Protein AF-A0A435FQH7-F1 (afdb_monomer_lite)

pL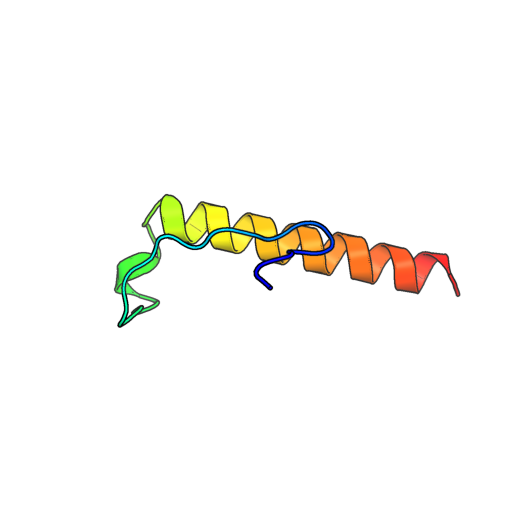DDT: mean 84.19, std 13.52, range [48.06, 95.25]

Foldseek 3Di:
DPDDDDDDDDQPDDPPDDCVVCVPPPSVVVSVVVVVVVVVVVVVVVVVVD

Sequence (50 aa):
PAATIGEVLAVPLARPRRRVELSSDRTFLRCREAVLKFLYERHRFVEAAE

Secondary structure (DSSP, 8-state):
-----S-PPP--PPSS--TTTTTT-HHHHHHHHHHHHHHHHHHHHHHTT-

Radius of gyration: 14.38 Å; chains: 1; bounding box: 34×23×33 Å

Structure (mmCIF, N/CA/C/O backbone):
data_AF-A0A435FQH7-F1
#
_entry.id   AF-A0A435FQH7-F1
#
loop_
_atom_site.group_PDB
_atom_site.id
_atom_site.type_symbol
_atom_site.label_atom_id
_atom_site.label_alt_id
_atom_site.label_comp_id
_a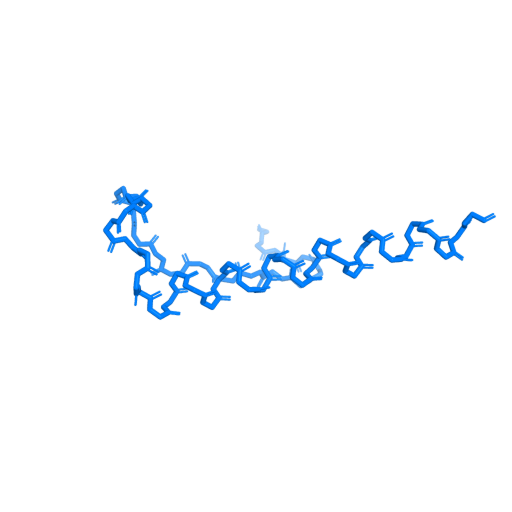tom_site.label_asym_id
_atom_site.label_entity_id
_atom_site.label_seq_id
_atom_site.pdbx_PDB_ins_code
_atom_site.Cartn_x
_atom_site.Cartn_y
_atom_site.Cartn_z
_atom_site.occupancy
_atom_site.B_iso_or_equiv
_atom_site.auth_seq_id
_atom_site.auth_comp_id
_atom_site.auth_asym_id
_atom_site.auth_atom_id
_atom_site.pdbx_PDB_model_num
ATOM 1 N N . PRO A 1 1 ? -10.937 -11.413 -19.451 1.00 48.38 1 PRO A N 1
ATOM 2 C CA . PRO A 1 1 ? -9.564 -10.858 -19.397 1.00 48.38 1 PRO A CA 1
ATOM 3 C C . PRO A 1 1 ? -9.255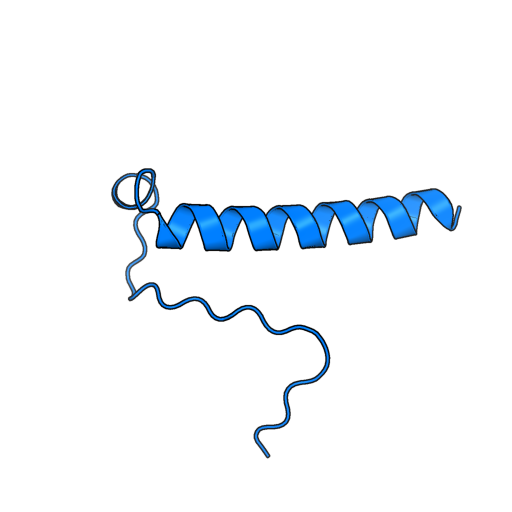 -10.274 -18.005 1.00 48.38 1 PRO A C 1
ATOM 5 O O . PRO A 1 1 ? -9.790 -9.233 -17.648 1.00 48.38 1 PRO A O 1
ATOM 8 N N . ALA A 1 2 ? -8.442 -10.975 -17.211 1.00 73.62 2 ALA A N 1
ATOM 9 C CA . ALA A 1 2 ? -8.010 -10.555 -15.868 1.00 73.62 2 ALA A CA 1
ATOM 10 C C . ALA A 1 2 ? -6.473 -10.553 -15.760 1.00 73.62 2 ALA A C 1
ATOM 12 O O . ALA A 1 2 ? -5.909 -10.920 -14.734 1.00 73.62 2 ALA A O 1
ATOM 13 N N . ALA A 1 3 ? -5.787 -10.221 -16.858 1.00 78.94 3 ALA A N 1
ATOM 14 C CA . ALA A 1 3 ? -4.333 -10.206 -16.885 1.00 78.94 3 ALA A CA 1
ATOM 15 C C . ALA A 1 3 ? -3.811 -8.966 -16.149 1.00 78.94 3 ALA A C 1
ATOM 17 O O . ALA A 1 3 ? -4.173 -7.837 -16.480 1.00 78.94 3 ALA A O 1
ATOM 18 N N . THR A 1 4 ? -2.951 -9.190 -15.164 1.00 78.94 4 THR A N 1
ATOM 19 C CA . THR A 1 4 ? -2.151 -8.156 -14.507 1.00 78.94 4 THR A CA 1
ATOM 20 C C . THR A 1 4 ? -0.779 -8.087 -15.172 1.00 78.94 4 THR A C 1
ATOM 22 O O . THR A 1 4 ? -0.151 -9.122 -15.380 1.00 78.94 4 THR A O 1
ATOM 25 N N . ILE A 1 5 ? -0.310 -6.883 -15.501 1.00 80.75 5 ILE A N 1
ATOM 26 C CA . ILE A 1 5 ? 1.021 -6.643 -16.077 1.00 80.75 5 ILE A CA 1
ATOM 27 C C . ILE A 1 5 ? 1.879 -5.936 -15.025 1.00 80.75 5 ILE A C 1
ATOM 29 O O . ILE A 1 5 ? 1.426 -4.969 -14.415 1.00 80.75 5 ILE A O 1
ATOM 33 N N . GLY A 1 6 ? 3.119 -6.393 -14.845 1.00 83.81 6 GLY A N 1
ATOM 34 C CA . GLY A 1 6 ? 4.053 -5.828 -13.870 1.00 83.81 6 GLY A CA 1
ATOM 35 C C . GLY A 1 6 ? 3.756 -6.242 -12.427 1.00 83.81 6 GLY A C 1
ATOM 36 O O . GLY A 1 6 ? 3.051 -7.218 -12.170 1.00 83.81 6 GLY A O 1
ATOM 37 N N . GLU A 1 7 ? 4.329 -5.505 -11.476 1.00 84.50 7 GLU A N 1
ATOM 38 C CA . GLU A 1 7 ? 4.174 -5.776 -10.047 1.00 84.50 7 GLU A CA 1
ATOM 39 C C . GLU A 1 7 ? 2.909 -5.088 -9.506 1.00 84.50 7 GLU A C 1
ATOM 41 O O . GLU A 1 7 ? 2.820 -3.861 -9.446 1.00 84.50 7 GLU A O 1
ATOM 46 N N . VAL A 1 8 ? 1.898 -5.883 -9.135 1.00 89.38 8 VAL A N 1
ATOM 47 C CA . VAL A 1 8 ? 0.618 -5.383 -8.609 1.00 89.38 8 VAL A CA 1
ATOM 48 C C . VAL A 1 8 ? 0.571 -5.557 -7.093 1.00 89.38 8 VAL A C 1
ATOM 50 O O . VAL A 1 8 ? 0.551 -6.676 -6.582 1.00 89.38 8 VAL A O 1
ATOM 53 N N . LEU A 1 9 ? 0.498 -4.444 -6.361 1.00 91.69 9 LEU A N 1
ATOM 54 C CA . LEU A 1 9 ? 0.391 -4.454 -4.902 1.00 91.69 9 LEU A CA 1
ATOM 55 C C . LEU A 1 9 ? -1.051 -4.739 -4.452 1.00 91.69 9 LEU A C 1
ATOM 57 O O . LEU A 1 9 ? -1.957 -3.930 -4.665 1.00 91.69 9 LEU A O 1
ATOM 61 N N . ALA A 1 10 ? -1.261 -5.861 -3.763 1.00 92.44 10 ALA A N 1
ATOM 62 C CA . ALA A 1 10 ? -2.532 -6.164 -3.110 1.00 92.44 10 ALA A CA 1
ATOM 63 C C . ALA A 1 10 ? -2.731 -5.288 -1.861 1.00 92.44 10 ALA A C 1
ATOM 65 O O . ALA A 1 10 ? -1.865 -5.227 -0.990 1.00 92.44 10 ALA A O 1
ATOM 66 N N . VAL A 1 11 ? -3.897 -4.642 -1.745 1.00 92.81 11 VAL A N 1
ATOM 67 C CA . VAL A 1 11 ? -4.227 -3.758 -0.612 1.00 92.81 11 VAL A CA 1
ATOM 68 C C . VAL A 1 11 ? -5.483 -4.268 0.104 1.00 92.81 11 VAL A C 1
ATOM 70 O O . VAL A 1 11 ? -6.587 -3.802 -0.204 1.00 92.81 11 VAL A O 1
ATOM 73 N N . PRO A 1 12 ? -5.348 -5.194 1.076 1.00 94.19 12 PRO A N 1
ATOM 74 C CA . PRO A 1 12 ? -6.470 -5.839 1.764 1.00 94.19 12 PRO A CA 1
ATOM 75 C C . PRO A 1 12 ? -7.074 -4.957 2.874 1.00 94.19 12 PRO A C 1
ATOM 77 O O . PRO A 1 12 ? -7.465 -5.434 3.932 1.00 94.19 12 PRO A O 1
ATOM 80 N N . LEU A 1 13 ? -7.143 -3.644 2.645 1.00 91.81 13 LEU A N 1
ATOM 81 C CA . LEU A 1 13 ? -7.770 -2.691 3.558 1.00 91.81 13 LEU A CA 1
ATOM 82 C C . LEU A 1 13 ? -9.196 -2.405 3.087 1.00 91.81 13 LEU A C 1
ATOM 84 O O . LEU A 1 13 ? -9.387 -1.840 1.999 1.00 91.81 13 LEU A O 1
ATOM 88 N N . ALA A 1 14 ? -10.183 -2.754 3.910 1.00 92.12 14 ALA A N 1
ATOM 89 C CA . ALA A 1 14 ? -11.588 -2.463 3.645 1.00 92.12 14 ALA A CA 1
ATOM 90 C C . ALA A 1 14 ? -11.840 -0.946 3.549 1.00 92.12 14 ALA A C 1
ATOM 92 O O . ALA A 1 14 ? -11.102 -0.131 4.107 1.00 92.12 14 ALA A O 1
ATOM 93 N N . ARG A 1 15 ? -12.871 -0.549 2.796 1.00 91.06 15 ARG A N 1
ATOM 94 C CA . ARG A 1 15 ? -13.334 0.846 2.748 1.00 91.06 15 ARG A CA 1
ATOM 95 C C . ARG A 1 15 ? -14.451 1.043 3.787 1.00 91.06 15 ARG A C 1
ATOM 97 O O . ARG A 1 15 ? -15.252 0.125 3.938 1.00 91.06 15 ARG A O 1
ATOM 104 N N . PRO A 1 16 ? -14.554 2.218 4.439 1.00 91.50 16 PRO A N 1
ATOM 105 C CA . PRO A 1 16 ? -13.738 3.428 4.263 1.00 91.50 16 PRO A CA 1
ATOM 106 C C . PRO A 1 16 ? -12.392 3.385 5.015 1.00 91.50 16 PRO A C 1
ATOM 108 O O . PRO A 1 16 ? -12.320 2.947 6.155 1.00 91.50 16 PRO A O 1
ATOM 111 N N . ARG A 1 17 ? -11.317 3.892 4.390 1.00 92.12 17 ARG A N 1
ATOM 112 C CA . ARG A 1 17 ? -9.959 3.913 4.972 1.00 92.12 17 ARG A CA 1
ATOM 113 C C . ARG A 1 17 ? -9.680 5.257 5.636 1.00 92.12 17 ARG A C 1
ATOM 115 O O . ARG A 1 17 ? -9.358 6.229 4.954 1.00 92.12 17 ARG A O 1
ATOM 122 N N . ARG A 1 18 ? -9.793 5.324 6.960 1.00 92.75 18 ARG A N 1
ATOM 123 C CA . ARG A 1 18 ? -9.527 6.547 7.726 1.00 92.75 18 ARG A CA 1
ATOM 124 C C . ARG A 1 18 ? -8.072 6.578 8.180 1.00 92.75 18 ARG A C 1
ATOM 126 O O . ARG A 1 18 ? -7.625 5.726 8.935 1.00 92.75 18 ARG A O 1
ATOM 133 N N . ARG A 1 19 ? -7.319 7.574 7.703 1.00 89.06 19 ARG A N 1
ATOM 134 C CA . ARG A 1 19 ? -5.855 7.629 7.866 1.00 89.06 19 ARG A CA 1
ATOM 135 C C . ARG A 1 19 ? -5.397 7.654 9.326 1.00 89.06 19 ARG A C 1
ATOM 137 O O . ARG A 1 19 ? -4.391 7.035 9.641 1.00 89.06 19 ARG A O 1
ATOM 144 N N . VAL A 1 20 ? -6.109 8.381 10.188 1.00 90.62 20 VAL A N 1
ATOM 145 C CA . VAL A 1 20 ? -5.758 8.500 11.615 1.00 90.62 20 VAL A CA 1
ATOM 146 C C . VAL A 1 20 ? -5.931 7.153 12.315 1.00 90.62 20 VAL A C 1
ATOM 148 O O . VAL A 1 20 ? -5.016 6.696 12.993 1.00 90.62 20 VAL A O 1
ATOM 151 N N . GLU A 1 21 ? -7.057 6.487 12.068 1.00 91.75 21 GLU A N 1
ATOM 152 C CA . GLU A 1 21 ? -7.386 5.181 12.651 1.00 91.75 21 GLU A CA 1
ATOM 153 C C . GLU A 1 21 ? -6.419 4.081 12.179 1.00 91.75 21 GLU A C 1
ATOM 155 O O . GLU A 1 21 ? -6.057 3.204 12.952 1.00 91.75 21 GLU A O 1
ATOM 160 N N . LEU A 1 22 ? -5.941 4.161 10.932 1.00 92.38 22 LEU A N 1
ATOM 161 C CA . LEU A 1 22 ? -5.016 3.186 10.342 1.00 92.38 22 LEU A CA 1
ATOM 162 C C . LEU A 1 22 ? -3.530 3.499 10.579 1.00 92.38 22 LEU A C 1
ATOM 164 O O . LEU A 1 22 ? -2.670 2.762 10.104 1.00 92.38 22 LEU A O 1
ATOM 168 N N . SER A 1 23 ? -3.197 4.583 11.280 1.00 89.50 23 SER A N 1
ATOM 169 C CA . SER A 1 23 ? -1.807 5.053 11.407 1.00 89.50 23 SER A CA 1
ATOM 170 C C . SER A 1 23 ? -0.860 4.041 12.067 1.00 89.50 23 SER A C 1
ATOM 172 O O . SER A 1 23 ? 0.316 3.992 11.710 1.00 89.50 23 SER A O 1
ATOM 174 N N . SER A 1 24 ? -1.374 3.216 12.981 1.00 91.38 24 SER A N 1
ATOM 175 C CA . SER A 1 24 ? -0.648 2.137 13.661 1.00 91.38 24 SER A CA 1
ATOM 176 C C . SER A 1 24 ? -0.970 0.737 13.117 1.00 91.38 24 SER A C 1
ATOM 178 O O . SER A 1 24 ? -0.414 -0.254 13.596 1.00 91.38 24 SER A O 1
ATOM 180 N N . ASP A 1 25 ? -1.842 0.630 12.108 1.00 94.62 25 ASP A N 1
ATOM 181 C CA . ASP A 1 25 ? -2.200 -0.645 11.492 1.00 94.62 25 ASP A CA 1
ATOM 182 C C . ASP A 1 25 ? -1.024 -1.188 10.662 1.00 94.62 25 ASP A C 1
ATOM 184 O O . ASP A 1 25 ? -0.516 -0.539 9.742 1.00 94.62 25 ASP A O 1
ATOM 188 N N . ARG A 1 26 ? -0.588 -2.414 10.968 1.00 95.12 26 ARG A N 1
ATOM 189 C CA . ARG A 1 26 ? 0.572 -3.041 10.309 1.00 95.12 26 ARG A CA 1
ATOM 190 C C . ARG A 1 26 ? 0.358 -3.267 8.812 1.00 95.12 26 ARG A C 1
ATOM 192 O O . ARG A 1 26 ? 1.304 -3.153 8.034 1.00 95.12 26 ARG A O 1
ATOM 199 N N . THR A 1 27 ? -0.866 -3.578 8.400 1.00 94.50 27 THR A N 1
ATOM 200 C CA . THR A 1 27 ? -1.227 -3.781 6.992 1.00 94.50 27 THR A CA 1
ATOM 201 C C . THR A 1 27 ? -1.156 -2.461 6.236 1.00 94.50 27 THR A C 1
ATOM 203 O O . THR A 1 27 ? -0.605 -2.409 5.135 1.00 94.50 27 THR A O 1
ATOM 206 N N . PHE A 1 28 ? -1.653 -1.379 6.838 1.00 94.81 28 PHE A N 1
ATOM 207 C CA . PHE A 1 28 ? -1.544 -0.035 6.281 1.00 94.81 28 PHE A CA 1
ATOM 208 C C . PHE A 1 28 ? -0.089 0.412 6.142 1.00 94.81 28 PHE A C 1
ATOM 210 O O . PHE A 1 28 ? 0.306 0.859 5.063 1.00 94.81 28 PHE A O 1
ATOM 217 N N . LEU A 1 29 ? 0.718 0.232 7.190 1.00 94.5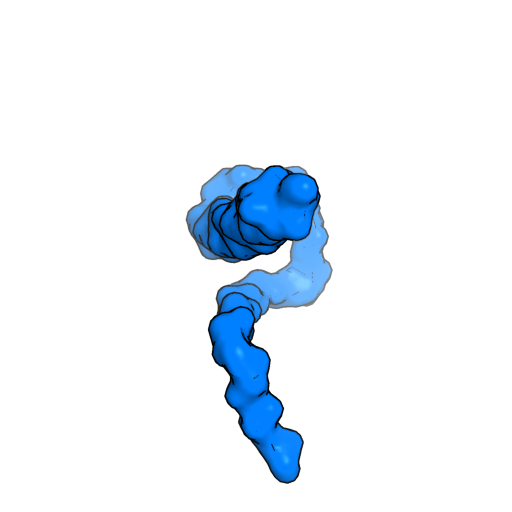0 29 LEU A N 1
ATOM 218 C CA . LEU A 1 29 ? 2.141 0.569 7.177 1.00 94.50 29 LEU A CA 1
ATOM 219 C C . LEU A 1 29 ? 2.902 -0.187 6.081 1.00 94.50 29 LEU A C 1
ATOM 221 O O . LEU A 1 29 ? 3.616 0.444 5.303 1.00 94.50 29 LEU A O 1
ATOM 225 N N . ARG A 1 30 ? 2.676 -1.499 5.943 1.00 95.25 30 ARG A N 1
ATOM 226 C CA . ARG A 1 30 ? 3.295 -2.322 4.893 1.00 95.25 30 ARG A CA 1
ATOM 227 C C . ARG A 1 30 ? 2.902 -1.866 3.488 1.00 95.25 30 ARG A C 1
ATOM 229 O O . ARG A 1 30 ? 3.755 -1.755 2.611 1.00 95.25 30 ARG A O 1
ATOM 236 N N . CYS A 1 31 ? 1.616 -1.593 3.258 1.00 94.69 31 CYS A N 1
ATOM 237 C CA . CYS A 1 31 ? 1.160 -1.100 1.957 1.00 94.69 31 CYS A CA 1
ATOM 238 C C . CYS A 1 31 ? 1.786 0.265 1.638 1.00 94.69 31 CYS A C 1
ATOM 240 O O . CYS A 1 31 ? 2.199 0.507 0.507 1.00 94.69 31 CYS A O 1
ATOM 242 N N . ARG A 1 32 ? 1.883 1.153 2.636 1.00 93.50 32 ARG A N 1
ATOM 243 C CA . ARG A 1 32 ? 2.502 2.474 2.490 1.00 93.50 32 ARG A CA 1
ATOM 244 C C . ARG A 1 32 ? 3.988 2.370 2.152 1.00 93.50 32 ARG A C 1
ATOM 246 O O . ARG A 1 32 ? 4.442 3.074 1.258 1.00 93.50 32 ARG A O 1
ATOM 253 N N . GLU A 1 33 ? 4.728 1.511 2.843 1.00 94.12 33 GLU A N 1
ATOM 254 C CA . GLU A 1 33 ? 6.149 1.272 2.580 1.00 94.12 33 GLU A CA 1
ATOM 255 C C . GLU A 1 33 ? 6.386 0.792 1.143 1.00 94.12 33 GLU A C 1
ATOM 257 O O . GLU A 1 33 ? 7.225 1.355 0.443 1.00 94.12 33 GLU A O 1
ATOM 262 N N . ALA A 1 34 ? 5.593 -0.173 0.668 1.00 94.00 34 ALA A N 1
ATOM 263 C CA . ALA A 1 34 ? 5.700 -0.685 -0.697 1.00 94.00 34 ALA A CA 1
ATOM 264 C C . ALA A 1 34 ? 5.465 0.407 -1.758 1.00 94.00 34 ALA A C 1
ATOM 266 O O . ALA A 1 34 ? 6.218 0.502 -2.726 1.00 94.00 34 ALA A O 1
ATOM 267 N N . VAL A 1 35 ? 4.465 1.273 -1.554 1.00 91.19 35 VAL A N 1
ATOM 268 C CA . VAL A 1 35 ? 4.210 2.413 -2.452 1.00 91.19 35 VAL A CA 1
ATOM 269 C C . VAL A 1 35 ? 5.381 3.393 -2.446 1.00 91.19 35 VAL A C 1
ATOM 271 O O . VAL A 1 35 ? 5.809 3.836 -3.508 1.00 91.19 35 VAL A O 1
ATOM 274 N N . LEU A 1 36 ? 5.916 3.727 -1.269 1.00 92.19 36 LEU A N 1
ATOM 275 C CA . LEU A 1 36 ? 7.057 4.636 -1.167 1.00 92.19 36 LEU A CA 1
ATOM 276 C C . LEU A 1 36 ? 8.283 4.067 -1.876 1.00 92.19 36 LEU A C 1
ATOM 278 O O . LEU A 1 36 ? 8.903 4.777 -2.660 1.00 92.19 36 LEU A O 1
ATOM 282 N N . LYS A 1 37 ? 8.594 2.787 -1.656 1.00 91.25 37 LYS A N 1
ATOM 283 C CA . LYS A 1 37 ? 9.692 2.097 -2.335 1.00 91.25 37 LYS A CA 1
ATOM 284 C C . LYS A 1 37 ? 9.548 2.183 -3.856 1.00 91.25 37 LYS A C 1
ATOM 286 O O . LYS A 1 37 ? 10.481 2.621 -4.519 1.00 91.25 37 LYS A O 1
ATOM 291 N N . PHE A 1 38 ? 8.366 1.866 -4.385 1.00 89.94 38 PHE A N 1
ATOM 292 C CA . PHE A 1 38 ? 8.088 1.962 -5.819 1.00 89.94 38 PHE A CA 1
ATOM 293 C C . PHE A 1 38 ? 8.320 3.377 -6.368 1.00 89.94 38 PHE A C 1
ATOM 295 O O . PHE A 1 38 ? 8.959 3.548 -7.406 1.00 89.94 38 PHE A O 1
ATOM 302 N N . LEU A 1 39 ? 7.819 4.401 -5.668 1.00 88.38 39 LEU A N 1
ATOM 303 C CA . LEU A 1 39 ? 8.006 5.792 -6.077 1.00 88.38 39 LEU A CA 1
ATOM 304 C C . LEU A 1 39 ? 9.493 6.170 -6.073 1.00 88.38 39 LEU A C 1
ATOM 306 O O . LEU A 1 39 ? 9.978 6.697 -7.069 1.00 88.38 39 LEU A O 1
ATOM 310 N N . TYR A 1 40 ? 10.232 5.855 -5.006 1.00 88.81 40 TYR A N 1
ATOM 311 C CA . TYR A 1 40 ? 11.663 6.163 -4.910 1.00 88.81 40 TYR A CA 1
ATOM 312 C C . TYR A 1 40 ? 12.506 5.447 -5.959 1.00 88.81 40 TYR A C 1
ATOM 314 O O . TYR A 1 40 ? 13.387 6.064 -6.550 1.00 88.81 40 TYR A O 1
ATOM 322 N N . GLU A 1 41 ? 12.244 4.166 -6.210 1.00 86.06 41 GLU A N 1
ATOM 323 C CA . GLU A 1 41 ? 12.940 3.415 -7.251 1.00 86.06 41 GLU A CA 1
ATOM 324 C C . GLU A 1 41 ? 12.701 4.058 -8.615 1.00 86.06 41 GLU A C 1
ATOM 326 O O . GLU A 1 41 ? 13.658 4.351 -9.327 1.00 86.06 41 GLU A O 1
ATOM 331 N N . ARG A 1 42 ? 11.447 4.389 -8.947 1.00 76.69 42 ARG A N 1
ATOM 332 C CA . ARG A 1 42 ? 11.133 5.086 -10.199 1.00 76.69 42 ARG A CA 1
ATOM 333 C C . ARG A 1 42 ? 11.773 6.465 -10.298 1.00 76.69 42 ARG A C 1
ATOM 335 O O . ARG A 1 42 ? 12.271 6.795 -11.366 1.00 76.69 42 ARG A O 1
ATOM 342 N N . HIS A 1 43 ? 11.774 7.254 -9.226 1.00 73.69 43 HIS A N 1
ATOM 343 C CA . HIS A 1 43 ? 12.431 8.562 -9.219 1.00 73.69 43 HIS A CA 1
ATOM 344 C C . HIS A 1 43 ? 13.953 8.436 -9.396 1.00 73.69 43 HIS A C 1
ATOM 346 O O . HIS A 1 43 ? 14.518 9.170 -10.199 1.00 73.69 43 HIS A O 1
ATOM 352 N N . ARG A 1 44 ? 14.600 7.442 -8.766 1.00 65.00 44 ARG A N 1
ATOM 353 C CA . ARG A 1 44 ? 16.024 7.131 -9.000 1.00 65.00 44 ARG A CA 1
ATOM 354 C C . ARG A 1 44 ? 16.320 6.762 -10.452 1.00 65.00 44 ARG A C 1
ATOM 356 O O . ARG A 1 44 ? 17.371 7.127 -10.961 1.00 65.00 44 ARG A O 1
ATOM 363 N N . PHE A 1 45 ? 15.428 6.024 -11.112 1.00 60.16 45 PHE A N 1
ATOM 364 C CA . PHE A 1 45 ? 15.597 5.688 -12.530 1.00 60.16 45 PHE A CA 1
ATOM 365 C C . PHE A 1 45 ? 15.427 6.898 -13.454 1.00 60.16 45 PHE A C 1
ATOM 367 O O . PHE A 1 45 ? 16.013 6.900 -14.529 1.00 60.16 45 PHE A O 1
ATOM 374 N N . VAL A 1 46 ? 14.651 7.910 -13.051 1.00 59.75 46 VAL A N 1
ATOM 375 C CA . VAL A 1 46 ? 14.519 9.164 -13.808 1.00 59.75 46 VAL A CA 1
ATOM 376 C C . VAL A 1 46 ? 15.783 10.016 -13.665 1.00 59.75 46 VAL A C 1
ATOM 378 O O . VAL A 1 46 ? 16.308 10.448 -14.680 1.00 59.75 46 VAL A O 1
ATOM 381 N N . GLU A 1 47 ? 16.319 10.183 -12.451 1.00 58.22 47 GLU A N 1
ATOM 382 C CA . GLU A 1 4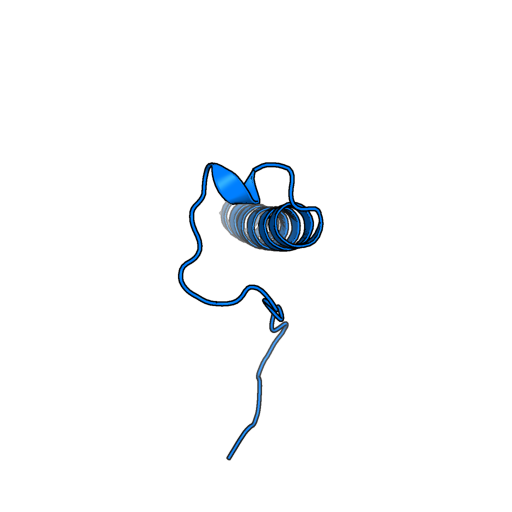7 ? 17.565 10.944 -12.223 1.00 58.22 47 GLU A CA 1
ATOM 383 C C . GLU A 1 47 ? 18.810 10.271 -12.828 1.00 58.22 47 GLU A C 1
ATOM 385 O O . GLU A 1 47 ? 19.750 10.952 -13.209 1.00 58.22 47 GLU A O 1
ATOM 390 N N . ALA A 1 48 ? 18.847 8.937 -12.919 1.00 55.47 48 ALA A N 1
ATOM 391 C CA . ALA A 1 48 ? 19.973 8.207 -13.516 1.00 55.47 48 ALA A CA 1
AT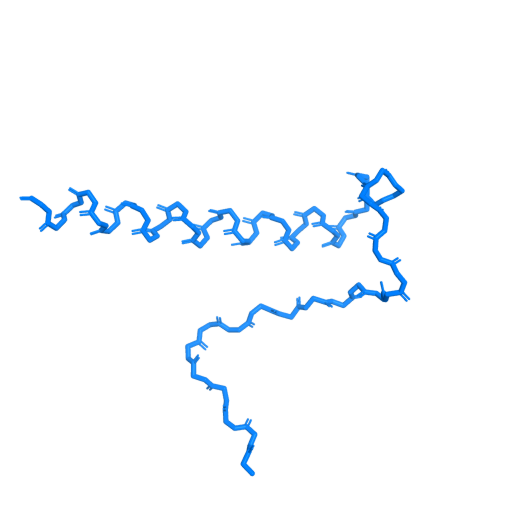OM 392 C C . ALA A 1 48 ? 19.924 8.121 -15.055 1.00 55.47 48 ALA A C 1
ATOM 394 O O . ALA A 1 48 ? 20.868 7.614 -15.661 1.00 55.47 48 ALA A O 1
ATOM 395 N N . ALA A 1 49 ? 18.810 8.529 -15.671 1.00 54.03 49 ALA A N 1
ATOM 396 C CA . ALA A 1 49 ? 18.612 8.537 -17.121 1.00 54.03 49 ALA A CA 1
ATOM 397 C C . ALA A 1 49 ? 18.779 9.937 -17.747 1.00 54.03 49 ALA A C 1
ATOM 399 O O . ALA A 1 49 ? 18.606 10.071 -18.960 1.00 54.03 49 ALA A O 1
ATOM 400 N N . GLU A 1 50 ? 19.083 10.946 -16.926 1.00 48.06 50 GLU A N 1
ATOM 401 C CA . GLU A 1 50 ? 19.468 12.308 -17.320 1.00 48.06 50 GLU A CA 1
ATOM 402 C C . GLU A 1 50 ? 20.996 12.420 -17.442 1.00 48.06 50 GLU A C 1
ATOM 404 O O . GLU A 1 50 ? 21.456 13.023 -18.439 1.00 48.06 50 GLU A O 1
#